Protein AF-A0A661I176-F1 (afdb_monomer_lite)

pLDDT: mean 77.17, std 8.77, range [45.78, 88.31]

Radius of gyration: 14.8 Å; chains: 1; bounding box: 32×13×44 Å

Sequence (63 aa):
MNHTVQVNKNWFTVYSIAFLFGIIWTMIGESDVRLVYITLSFILFLRAGVILEKSSIEAQGEH

Structure (mmCIF, N/CA/C/O backbone):
data_AF-A0A661I176-F1
#
_entry.id   AF-A0A661I176-F1
#
loop_
_atom_site.group_PDB
_atom_site.id
_atom_site.type_symbol
_atom_site.label_atom_id
_atom_site.label_alt_id
_atom_site.label_comp_id
_atom_site.label_asym_id
_atom_site.label_entity_id
_atom_site.label_seq_id
_atom_site.pdbx_PDB_ins_code
_atom_site.Cartn_x
_atom_site.Cartn_y
_atom_site.Cartn_z
_atom_site.occupancy
_atom_site.B_iso_or_equiv
_atom_site.auth_seq_id
_atom_site.auth_comp_id
_atom_site.auth_asym_id
_atom_site.auth_atom_id
_atom_site.pdbx_PDB_model_num
ATOM 1 N N . MET A 1 1 ? -6.420 -1.513 23.039 1.00 55.19 1 MET A N 1
ATOM 2 C CA . MET A 1 1 ? -6.146 -0.980 21.685 1.00 55.19 1 MET A CA 1
ATOM 3 C C . MET A 1 1 ? -6.829 -1.907 20.690 1.00 55.19 1 MET A C 1
ATOM 5 O O . MET A 1 1 ? -6.570 -3.102 20.745 1.00 55.19 1 MET A O 1
ATOM 9 N N . ASN A 1 2 ? -7.786 -1.401 19.908 1.00 68.44 2 ASN A N 1
ATOM 10 C CA . ASN A 1 2 ? -8.724 -2.225 19.139 1.00 68.44 2 ASN A CA 1
ATOM 11 C C . ASN A 1 2 ? -7.978 -3.012 18.036 1.00 68.44 2 ASN A C 1
ATOM 13 O O . ASN A 1 2 ? -7.304 -2.406 17.199 1.00 68.44 2 ASN A O 1
ATOM 17 N N . HIS A 1 3 ? -8.041 -4.350 18.062 1.00 72.75 3 HIS A N 1
ATOM 18 C CA . HIS A 1 3 ? -7.255 -5.245 17.191 1.00 72.75 3 HIS A CA 1
ATOM 19 C C . HIS A 1 3 ? -7.471 -4.931 15.698 1.00 72.75 3 HIS A C 1
ATOM 21 O O . HIS A 1 3 ? -6.535 -4.960 14.901 1.00 72.75 3 HIS A O 1
ATOM 27 N N . THR A 1 4 ? -8.685 -4.513 15.338 1.00 73.19 4 THR A N 1
ATOM 28 C CA . THR A 1 4 ? -9.076 -4.085 13.988 1.00 73.19 4 THR A CA 1
ATOM 29 C C . THR A 1 4 ? -8.293 -2.860 13.504 1.00 73.19 4 THR A C 1
ATOM 31 O O . THR A 1 4 ? -7.813 -2.834 12.373 1.00 73.19 4 THR A O 1
ATOM 34 N N . VAL A 1 5 ? -8.078 -1.869 14.374 1.00 74.31 5 VAL A N 1
ATOM 35 C CA . VAL A 1 5 ? -7.326 -0.646 14.043 1.00 74.31 5 VAL A CA 1
ATOM 36 C C . VAL A 1 5 ? -5.841 -0.961 13.840 1.00 74.31 5 VAL A C 1
ATOM 38 O O . VAL A 1 5 ? -5.209 -0.420 12.935 1.00 74.31 5 VAL A O 1
ATOM 41 N N . GLN A 1 6 ? -5.282 -1.874 14.641 1.00 79.56 6 GLN A N 1
ATOM 42 C CA . GLN A 1 6 ? -3.895 -2.331 14.498 1.00 79.56 6 GLN A CA 1
ATOM 43 C C . GLN A 1 6 ? -3.675 -3.058 13.161 1.00 79.56 6 GLN A C 1
ATOM 45 O O . GLN A 1 6 ? -2.702 -2.786 12.457 1.00 79.56 6 GLN A O 1
ATOM 50 N N . VAL A 1 7 ? -4.595 -3.954 12.789 1.00 83.12 7 VAL A N 1
ATOM 51 C CA . VAL A 1 7 ? -4.543 -4.687 11.516 1.00 83.12 7 VAL A CA 1
ATOM 52 C C . VAL A 1 7 ? -4.648 -3.718 10.337 1.00 83.12 7 VAL A C 1
ATOM 54 O O . VAL A 1 7 ? -3.824 -3.785 9.425 1.00 83.12 7 VAL A O 1
ATOM 57 N N . ASN A 1 8 ? -5.578 -2.760 10.382 1.00 79.69 8 ASN A N 1
ATOM 58 C CA . ASN A 1 8 ? -5.736 -1.753 9.329 1.00 79.69 8 ASN A CA 1
ATOM 59 C C . ASN A 1 8 ? -4.486 -0.873 9.172 1.00 79.69 8 ASN A C 1
ATOM 61 O O . ASN A 1 8 ? -4.067 -0.601 8.045 1.00 79.69 8 ASN A O 1
ATOM 65 N N . LYS A 1 9 ? -3.840 -0.483 10.282 1.00 79.00 9 LYS A N 1
ATOM 66 C CA . LYS A 1 9 ? -2.555 0.238 10.254 1.00 79.00 9 LYS A CA 1
ATOM 67 C C . LYS A 1 9 ? -1.450 -0.579 9.589 1.00 79.00 9 LYS A C 1
ATOM 69 O O . LYS A 1 9 ? -0.725 -0.042 8.757 1.00 79.00 9 LYS A O 1
ATOM 74 N N . ASN A 1 10 ? -1.335 -1.867 9.912 1.00 84.56 10 ASN A N 1
ATOM 75 C CA . ASN A 1 10 ? -0.342 -2.740 9.285 1.00 84.56 10 ASN A CA 1
ATOM 76 C C . ASN A 1 10 ? -0.562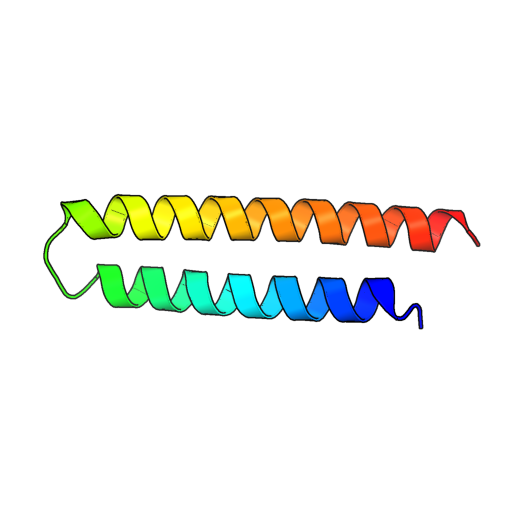 -2.858 7.773 1.00 84.56 10 ASN A C 1
ATOM 78 O O . ASN A 1 10 ? 0.392 -2.715 7.010 1.00 84.56 10 ASN A O 1
ATOM 82 N N . TRP A 1 11 ? -1.805 -3.063 7.331 1.00 80.38 11 TRP A N 1
ATOM 83 C CA . TRP A 1 11 ? -2.128 -3.113 5.904 1.00 80.38 11 TRP A CA 1
ATOM 84 C C . TRP A 1 11 ? -1.790 -1.802 5.194 1.00 80.38 11 TRP A C 1
ATOM 86 O O . TRP A 1 11 ? -1.158 -1.830 4.141 1.00 80.38 11 TRP A O 1
ATOM 96 N N . PHE A 1 12 ? -2.133 -0.657 5.787 1.00 79.94 12 PHE A N 1
ATOM 97 C CA . PHE A 1 12 ? -1.781 0.653 5.241 1.00 79.94 12 PHE A CA 1
ATOM 98 C C . PHE A 1 12 ? -0.263 0.825 5.066 1.00 79.94 12 PHE A C 1
ATOM 100 O O . PHE A 1 12 ? 0.194 1.253 4.003 1.00 79.94 12 PHE A O 1
ATOM 107 N N . THR A 1 13 ? 0.530 0.422 6.062 1.00 86.06 13 THR A N 1
ATOM 108 C CA . THR A 1 13 ? 1.998 0.454 5.982 1.00 86.06 13 THR A CA 1
ATOM 109 C C . THR A 1 13 ? 2.527 -0.442 4.863 1.00 86.06 13 THR A C 1
ATOM 111 O O . THR A 1 13 ? 3.370 -0.006 4.079 1.00 86.06 13 THR A O 1
ATOM 114 N N . VAL A 1 14 ? 2.009 -1.667 4.731 1.00 85.00 14 VAL A N 1
ATOM 115 C CA . VAL A 1 14 ? 2.415 -2.603 3.667 1.00 85.00 14 VAL A CA 1
ATOM 116 C C . VAL A 1 14 ? 2.109 -2.027 2.280 1.00 85.00 14 VAL A C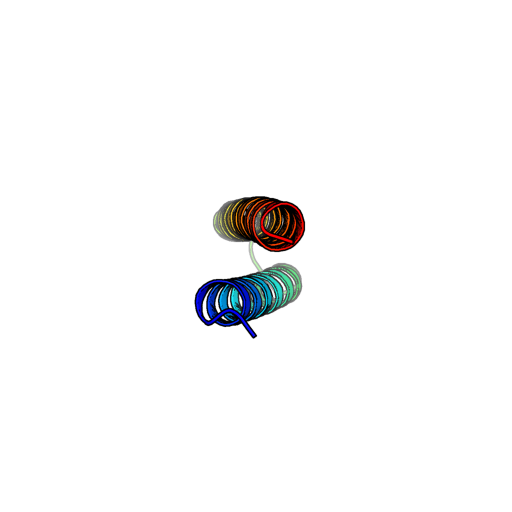 1
ATOM 118 O O . VAL A 1 14 ? 2.987 -2.024 1.417 1.00 85.00 14 VAL A O 1
ATOM 121 N N . TYR A 1 15 ? 0.909 -1.474 2.071 1.00 81.44 15 TYR A N 1
ATOM 122 C CA . TYR A 1 15 ? 0.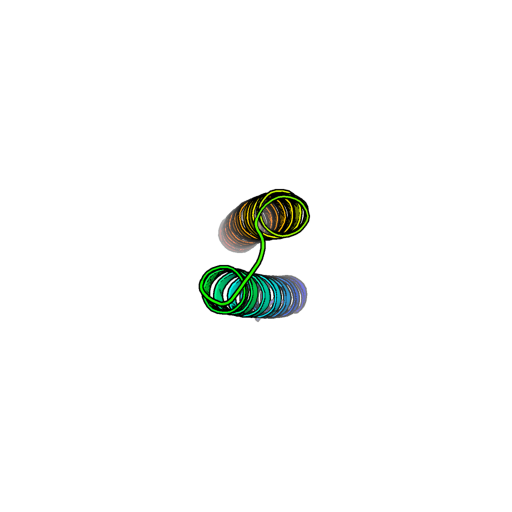546 -0.844 0.795 1.00 81.44 15 TYR A CA 1
ATOM 123 C C . TYR A 1 15 ? 1.388 0.405 0.494 1.00 81.44 15 TYR A C 1
ATOM 125 O O . TYR A 1 15 ? 1.768 0.621 -0.656 1.00 81.44 15 TYR A O 1
ATOM 133 N N . SER A 1 16 ? 1.747 1.186 1.516 1.00 81.69 16 SER A N 1
ATOM 134 C CA . SER A 1 16 ? 2.629 2.355 1.372 1.00 81.69 16 SER A CA 1
ATOM 135 C C . SER A 1 16 ? 4.036 1.962 0.916 1.00 81.69 16 SER A C 1
ATOM 137 O O . SER A 1 16 ? 4.598 2.582 0.012 1.00 81.69 16 SER A O 1
ATOM 139 N N . ILE A 1 17 ? 4.600 0.902 1.504 1.00 88.19 17 ILE A N 1
ATOM 140 C CA . ILE A 1 17 ? 5.921 0.380 1.130 1.00 88.19 17 ILE A CA 1
ATOM 141 C C . ILE A 1 17 ? 5.893 -0.175 -0.299 1.00 88.19 17 ILE A C 1
ATOM 143 O O . ILE A 1 17 ? 6.781 0.138 -1.093 1.00 88.19 17 ILE A O 1
ATOM 147 N N . ALA A 1 18 ? 4.862 -0.949 -0.654 1.00 82.19 18 ALA A N 1
ATOM 148 C CA . ALA A 1 18 ? 4.697 -1.487 -2.004 1.00 82.19 18 ALA A CA 1
ATOM 149 C C . ALA A 1 18 ? 4.584 -0.376 -3.062 1.00 82.19 18 ALA A C 1
ATOM 151 O O . ALA A 1 18 ? 5.170 -0.487 -4.141 1.00 82.19 18 ALA A O 1
ATOM 152 N N . PHE A 1 19 ? 3.891 0.720 -2.737 1.00 81.25 19 PHE A N 1
ATOM 153 C CA . PHE A 1 19 ? 3.782 1.891 -3.602 1.00 81.25 19 PHE A CA 1
ATOM 154 C C . PHE A 1 19 ? 5.131 2.593 -3.806 1.00 81.25 19 PHE A C 1
ATOM 156 O O . PHE A 1 19 ? 5.523 2.829 -4.948 1.00 81.25 19 PHE A O 1
ATOM 163 N N . LEU A 1 20 ? 5.880 2.858 -2.730 1.00 83.62 20 LEU A N 1
ATOM 164 C CA . LEU A 1 20 ? 7.216 3.465 -2.818 1.00 83.62 20 LEU A CA 1
ATOM 165 C C . LEU A 1 20 ? 8.185 2.598 -3.628 1.00 83.62 20 LEU A C 1
ATOM 167 O O . LEU A 1 20 ? 8.914 3.112 -4.478 1.00 83.62 20 LEU A O 1
ATOM 171 N N . PHE A 1 21 ? 8.153 1.281 -3.419 1.00 83.75 21 PHE A N 1
ATOM 172 C CA . PHE A 1 21 ? 8.961 0.347 -4.196 1.00 83.75 21 PHE A CA 1
ATOM 173 C C . PHE A 1 21 ? 8.566 0.358 -5.680 1.00 83.75 21 PHE A C 1
ATOM 175 O O . PHE A 1 21 ? 9.435 0.390 -6.547 1.00 83.75 21 PHE A O 1
ATOM 182 N N . GLY A 1 22 ? 7.263 0.417 -5.979 1.00 78.06 22 GLY A N 1
ATOM 183 C CA . GLY A 1 22 ? 6.742 0.571 -7.338 1.00 78.06 22 GLY A CA 1
ATOM 184 C C . GLY A 1 22 ? 7.197 1.862 -8.025 1.00 78.06 22 GLY A C 1
ATOM 185 O O . GLY A 1 22 ? 7.563 1.825 -9.200 1.00 78.06 22 GLY A O 1
ATOM 186 N N . ILE A 1 23 ? 7.244 2.988 -7.301 1.00 77.94 23 ILE A N 1
ATOM 187 C CA . ILE A 1 23 ? 7.760 4.268 -7.819 1.00 77.94 23 ILE A CA 1
ATOM 188 C C . ILE A 1 23 ? 9.241 4.149 -8.183 1.00 77.94 23 ILE A C 1
ATOM 190 O O . ILE A 1 23 ? 9.624 4.486 -9.303 1.00 77.94 23 ILE A O 1
ATOM 194 N N . ILE A 1 24 ? 10.064 3.642 -7.259 1.00 81.50 24 ILE A N 1
ATOM 195 C CA . ILE A 1 24 ? 11.514 3.495 -7.467 1.00 81.50 24 ILE A CA 1
ATOM 196 C C . ILE A 1 24 ? 11.785 2.543 -8.632 1.00 81.50 24 ILE A C 1
ATOM 198 O O . ILE A 1 24 ? 12.565 2.865 -9.527 1.00 81.50 24 ILE A O 1
ATOM 202 N N . TRP A 1 25 ? 11.092 1.401 -8.658 1.00 76.00 25 TRP A N 1
ATOM 203 C CA . TRP A 1 25 ? 11.190 0.436 -9.746 1.00 76.00 25 TRP A CA 1
ATOM 204 C C . TRP A 1 25 ? 10.875 1.086 -11.090 1.00 76.00 25 TRP A C 1
ATOM 206 O O . TRP A 1 25 ? 11.598 0.862 -12.061 1.00 76.00 25 TRP A O 1
ATOM 216 N N . THR A 1 26 ? 9.856 1.951 -11.135 1.00 71.31 26 THR A N 1
ATOM 217 C CA . THR A 1 26 ? 9.398 2.599 -12.367 1.00 71.31 26 THR A CA 1
ATOM 218 C C . THR A 1 26 ? 10.416 3.560 -12.978 1.00 71.31 26 THR A C 1
ATOM 220 O O . THR A 1 26 ? 10.436 3.707 -14.198 1.00 71.31 26 THR A O 1
ATOM 223 N N . MET A 1 27 ? 11.333 4.121 -12.189 1.00 71.94 27 MET A N 1
ATOM 224 C CA . MET A 1 27 ? 12.389 5.002 -12.707 1.00 71.94 27 MET A CA 1
ATOM 225 C C . MET A 1 27 ? 13.493 4.268 -13.498 1.00 71.94 27 MET A C 1
ATOM 227 O O . MET A 1 27 ? 14.276 4.921 -14.179 1.00 71.94 27 MET A O 1
ATOM 231 N N . ILE A 1 28 ? 13.562 2.928 -13.443 1.00 77.75 28 ILE A N 1
ATOM 232 C CA . ILE A 1 28 ? 14.705 2.132 -13.951 1.00 77.75 28 ILE A CA 1
ATOM 233 C C . ILE A 1 28 ? 14.364 1.287 -15.221 1.00 77.75 28 ILE A C 1
ATOM 235 O O . ILE A 1 28 ? 14.957 0.241 -15.443 1.00 77.75 28 ILE A O 1
ATOM 239 N N . GLY A 1 29 ? 13.378 1.632 -16.070 1.00 62.12 29 GLY A N 1
ATOM 240 C CA . GLY A 1 29 ? 12.976 0.765 -17.216 1.00 62.12 29 GLY A CA 1
ATOM 241 C C . GLY A 1 29 ? 11.620 1.041 -17.906 1.00 62.12 29 GLY A C 1
ATOM 242 O O . GLY A 1 29 ? 10.883 1.930 -17.489 1.00 62.12 29 GLY A O 1
ATOM 243 N N . GLU A 1 30 ? 11.313 0.262 -18.960 1.00 65.12 30 GLU A N 1
ATOM 244 C CA . GLU A 1 30 ? 10.254 0.475 -19.985 1.00 65.12 30 GLU A CA 1
ATOM 245 C C . GLU A 1 30 ? 8.795 0.598 -19.484 1.00 65.12 30 GLU A C 1
ATOM 247 O O . GLU A 1 30 ? 8.362 -0.099 -18.564 1.00 65.12 30 GLU A O 1
ATOM 252 N N . SER A 1 31 ? 8.033 1.485 -20.146 1.00 62.22 31 SER A N 1
ATOM 253 C CA . SER A 1 31 ? 7.020 2.366 -19.534 1.00 62.22 31 SER A CA 1
ATOM 254 C C . SER A 1 31 ? 5.578 1.853 -19.380 1.00 62.22 31 SER A C 1
ATOM 256 O O . SER A 1 31 ? 4.904 2.288 -18.445 1.00 62.22 31 SER A O 1
ATOM 258 N N . ASP A 1 32 ? 5.059 0.957 -20.224 1.00 67.50 32 ASP A N 1
ATOM 259 C CA . ASP A 1 32 ? 3.594 0.751 -20.282 1.00 67.50 32 ASP A CA 1
ATOM 260 C C . ASP A 1 32 ? 3.022 -0.073 -19.115 1.00 67.50 32 ASP A C 1
ATOM 262 O O . ASP A 1 32 ? 2.033 0.306 -18.484 1.00 67.50 32 ASP A O 1
ATOM 266 N N . VAL A 1 33 ? 3.671 -1.182 -18.752 1.00 68.94 33 VAL A N 1
ATOM 267 C CA . VAL A 1 33 ? 3.190 -2.079 -17.678 1.00 68.94 33 VAL A CA 1
ATOM 268 C C . VAL A 1 33 ? 3.371 -1.446 -16.287 1.00 68.94 33 VAL A C 1
ATOM 270 O O . VAL A 1 33 ? 2.671 -1.775 -15.328 1.00 68.94 33 VAL A O 1
ATOM 273 N N . ARG A 1 34 ? 4.296 -0.488 -16.172 1.00 69.19 34 ARG A N 1
ATOM 274 C CA . ARG A 1 34 ? 4.632 0.201 -14.919 1.00 69.19 34 ARG A CA 1
ATOM 275 C C . ARG A 1 34 ? 3.623 1.265 -14.534 1.00 69.19 34 ARG A C 1
ATOM 277 O O . ARG A 1 34 ? 3.312 1.386 -13.351 1.00 69.19 34 ARG A O 1
ATOM 284 N N . LEU A 1 35 ? 3.087 1.995 -15.513 1.00 77.00 35 LEU A N 1
ATOM 285 C CA . LEU A 1 35 ? 2.064 3.004 -15.255 1.00 77.00 35 LEU A CA 1
ATOM 286 C C . LEU A 1 35 ? 0.836 2.354 -14.602 1.00 77.00 35 LEU A C 1
ATOM 288 O O . LEU A 1 35 ? 0.369 2.816 -13.567 1.00 77.00 35 LEU A O 1
ATOM 292 N N . VAL A 1 36 ? 0.406 1.202 -15.131 1.00 81.12 36 VAL A N 1
ATOM 293 C CA . VAL A 1 36 ? -0.687 0.396 -14.566 1.00 81.12 36 VAL A CA 1
ATOM 294 C C . VAL A 1 36 ? -0.367 -0.062 -13.140 1.00 81.12 36 VAL A C 1
ATOM 296 O O . VAL A 1 36 ? -1.215 0.053 -12.254 1.00 81.12 36 VAL A O 1
ATOM 299 N N . TYR A 1 37 ? 0.857 -0.535 -12.888 1.00 80.50 37 TYR A N 1
ATOM 300 C CA . TYR A 1 37 ? 1.279 -0.982 -11.558 1.00 80.50 37 TYR A CA 1
ATOM 301 C C . TYR A 1 37 ? 1.283 0.157 -10.525 1.00 80.50 37 TYR A C 1
ATOM 303 O O . TYR A 1 37 ? 0.771 -0.012 -9.414 1.00 80.50 37 TYR A O 1
ATOM 311 N N . ILE A 1 38 ? 1.814 1.330 -10.886 1.00 80.69 38 ILE A N 1
ATOM 312 C CA . ILE A 1 38 ? 1.792 2.527 -10.034 1.00 80.69 38 ILE A CA 1
ATOM 313 C C . ILE A 1 38 ? 0.361 2.979 -9.776 1.00 80.69 38 ILE A C 1
ATOM 315 O O . ILE A 1 38 ? 0.018 3.251 -8.627 1.00 80.69 38 ILE A O 1
ATOM 319 N N . THR A 1 39 ? -0.483 3.037 -10.807 1.00 84.00 39 THR A N 1
ATOM 320 C CA . THR A 1 39 ? -1.880 3.454 -10.661 1.00 84.00 39 THR A CA 1
ATOM 321 C C . THR A 1 39 ? -2.642 2.507 -9.738 1.00 84.00 39 THR A C 1
ATOM 323 O O . THR A 1 39 ? -3.331 2.969 -8.831 1.00 84.00 39 THR A O 1
ATOM 326 N N . LEU A 1 40 ? -2.474 1.191 -9.890 1.00 83.88 40 LEU A N 1
ATOM 327 C CA . LEU A 1 40 ? -3.082 0.208 -8.990 1.00 83.88 40 LEU A CA 1
ATOM 328 C C . LEU A 1 40 ? -2.565 0.352 -7.555 1.00 83.88 40 LEU A C 1
ATOM 330 O O . LEU A 1 40 ? -3.357 0.365 -6.614 1.00 83.88 40 LEU A O 1
ATOM 334 N N . SER A 1 41 ? -1.254 0.521 -7.384 1.00 80.62 41 SER A N 1
ATOM 335 C CA . SER A 1 41 ? -0.633 0.697 -6.068 1.00 80.62 41 SER A CA 1
ATOM 336 C C . SER A 1 41 ? -1.102 1.989 -5.383 1.00 80.62 41 SER A C 1
ATOM 338 O O . SER A 1 41 ? -1.382 1.984 -4.186 1.00 80.62 41 SER A O 1
ATOM 340 N N . PHE A 1 42 ? -1.278 3.071 -6.144 1.00 83.00 42 PHE A N 1
ATOM 341 C CA . PHE A 1 42 ? -1.828 4.340 -5.667 1.00 83.00 42 PHE A CA 1
ATOM 342 C C . PHE A 1 42 ? -3.300 4.215 -5.252 1.00 83.00 42 PHE A C 1
ATOM 344 O O . PHE A 1 42 ? -3.681 4.677 -4.178 1.00 83.00 42 PHE A O 1
ATOM 351 N N . ILE A 1 43 ? -4.129 3.538 -6.056 1.00 88.31 43 ILE A N 1
ATOM 352 C CA . ILE A 1 43 ? -5.541 3.286 -5.727 1.00 88.31 43 ILE A CA 1
ATOM 353 C C . ILE A 1 43 ? -5.657 2.452 -4.445 1.00 88.31 43 ILE A C 1
ATOM 355 O O . ILE A 1 43 ? -6.481 2.759 -3.582 1.00 88.31 43 ILE A O 1
ATOM 359 N N . LEU A 1 44 ? -4.827 1.416 -4.290 1.00 84.50 44 LEU A N 1
ATOM 360 C CA . LEU A 1 44 ? -4.803 0.587 -3.082 1.00 84.50 44 LEU A CA 1
ATOM 361 C C . LEU A 1 44 ? -4.338 1.375 -1.855 1.00 84.50 44 LEU A C 1
ATOM 363 O O . LEU A 1 44 ? -4.940 1.232 -0.790 1.00 84.50 44 LEU A O 1
ATOM 367 N N . PHE A 1 45 ? -3.335 2.242 -2.008 1.00 82.19 45 PHE A N 1
ATOM 368 C CA . PHE A 1 45 ? -2.884 3.150 -0.954 1.00 82.19 45 PHE A CA 1
ATOM 369 C C . PHE A 1 45 ? -4.003 4.100 -0.503 1.00 82.19 45 PHE A C 1
ATOM 371 O O . PHE A 1 45 ? -4.310 4.161 0.689 1.00 82.19 45 PHE A O 1
ATOM 378 N N . LEU A 1 46 ? -4.677 4.773 -1.443 1.00 86.62 46 LEU A N 1
ATOM 379 C CA . LEU A 1 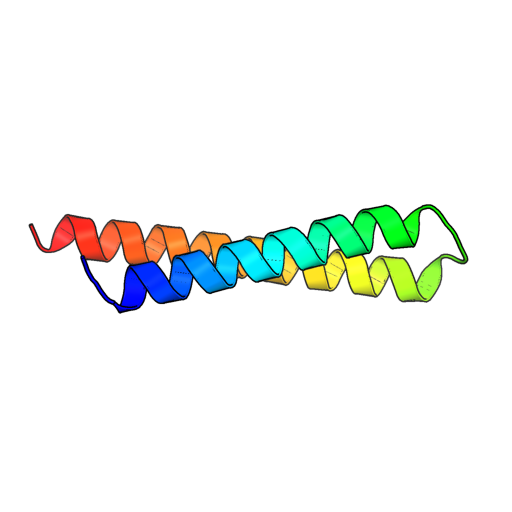46 ? -5.809 5.652 -1.135 1.00 86.62 46 LEU A CA 1
ATOM 380 C C . LEU A 1 46 ? -6.950 4.887 -0.455 1.00 86.62 46 LEU A C 1
ATOM 382 O O . LEU A 1 46 ? -7.492 5.341 0.552 1.00 86.62 46 LEU A O 1
ATOM 386 N N . ARG A 1 47 ? -7.290 3.697 -0.963 1.00 85.94 47 ARG A N 1
ATOM 387 C CA . ARG A 1 47 ? -8.330 2.844 -0.374 1.00 85.94 47 ARG A CA 1
ATOM 388 C C . ARG A 1 47 ? -7.982 2.441 1.059 1.00 85.94 47 ARG A C 1
ATOM 390 O O . ARG A 1 47 ? -8.848 2.503 1.929 1.00 85.94 47 ARG A O 1
ATOM 397 N N . ALA A 1 48 ? -6.740 2.032 1.306 1.00 82.19 48 ALA A N 1
ATOM 398 C CA . ALA A 1 48 ? -6.274 1.670 2.639 1.00 82.19 48 ALA A CA 1
ATOM 399 C C . ALA A 1 48 ? -6.299 2.875 3.595 1.00 82.19 48 ALA A C 1
ATOM 401 O O . ALA A 1 48 ? -6.704 2.715 4.745 1.00 82.19 48 ALA A O 1
ATOM 402 N N . GLY A 1 49 ? -5.951 4.072 3.110 1.00 81.25 49 GLY A N 1
ATOM 403 C CA . GLY A 1 49 ? -6.051 5.321 3.871 1.00 81.25 49 GLY A CA 1
ATOM 404 C C . GLY A 1 49 ? -7.486 5.633 4.297 1.00 81.25 49 GLY A C 1
ATOM 405 O O . GLY A 1 49 ? -7.743 5.813 5.483 1.00 81.25 49 GLY A O 1
ATOM 406 N N . VAL A 1 50 ? -8.443 5.579 3.364 1.00 87.50 50 VAL A N 1
ATOM 407 C CA . VAL A 1 50 ? -9.870 5.824 3.660 1.00 87.50 50 VAL A CA 1
ATOM 408 C C . VAL A 1 50 ? -10.431 4.808 4.661 1.00 87.50 50 VAL A C 1
ATOM 410 O O . VAL A 1 50 ? -11.197 5.177 5.551 1.00 87.50 50 VAL A O 1
ATOM 413 N N . ILE A 1 51 ? -10.068 3.525 4.539 1.00 84.88 51 ILE A N 1
ATOM 414 C CA . ILE A 1 51 ? -10.488 2.485 5.497 1.00 84.88 51 ILE A CA 1
ATOM 415 C C . ILE A 1 51 ? -9.903 2.768 6.882 1.00 84.88 51 ILE A C 1
ATOM 417 O O . ILE A 1 51 ? -10.610 2.653 7.884 1.00 84.88 51 ILE A O 1
ATOM 421 N N . LEU A 1 52 ? -8.627 3.155 6.942 1.00 83.19 52 LEU A N 1
ATOM 422 C CA . LEU A 1 52 ? -7.960 3.476 8.193 1.00 83.19 52 LEU A CA 1
ATOM 423 C C . LEU A 1 52 ? -8.612 4.687 8.874 1.00 83.19 52 LEU A C 1
ATOM 425 O O . LEU A 1 52 ? -8.953 4.589 10.053 1.00 83.19 52 LEU A O 1
ATOM 429 N N . GLU A 1 53 ? -8.848 5.778 8.142 1.00 82.75 53 GLU A N 1
ATOM 430 C CA . GLU A 1 53 ? -9.520 6.974 8.665 1.00 82.75 53 GLU A CA 1
ATOM 431 C C . GLU A 1 53 ? -10.931 6.660 9.169 1.00 82.75 53 GLU A C 1
ATOM 433 O O . GLU A 1 53 ? -11.252 6.996 10.308 1.00 82.75 53 GLU A O 1
ATOM 438 N N . LYS A 1 54 ? -11.745 5.934 8.390 1.00 82.62 54 LYS A N 1
ATOM 439 C CA . LYS A 1 54 ? -13.080 5.498 8.834 1.00 82.62 54 LYS A CA 1
ATOM 440 C C . LYS A 1 54 ? -13.022 4.665 10.112 1.00 82.62 54 LYS A C 1
ATOM 442 O O . LYS A 1 54 ? -13.743 4.964 11.057 1.00 82.62 54 LYS A O 1
ATOM 447 N N . SER A 1 55 ? -12.116 3.687 10.180 1.00 77.94 55 SER A N 1
ATOM 448 C CA . SER A 1 55 ? -11.956 2.854 11.380 1.00 77.94 55 SER A CA 1
ATOM 449 C C . SER A 1 55 ? -11.454 3.640 12.596 1.00 77.94 55 SER A C 1
ATOM 451 O O . SER A 1 55 ? -11.760 3.284 13.732 1.00 77.94 55 SER A O 1
ATOM 453 N N . SER A 1 56 ? -10.701 4.722 12.376 1.00 76.25 56 SER A N 1
ATOM 454 C CA . SER A 1 56 ? -10.270 5.625 13.443 1.00 76.25 56 SER A CA 1
ATOM 455 C C . SER A 1 56 ? -11.425 6.480 13.964 1.00 76.25 56 SER A C 1
ATOM 457 O O . SER A 1 56 ? -11.505 6.698 15.168 1.00 76.25 56 SER A O 1
ATOM 459 N N . ILE A 1 57 ? -12.311 6.948 13.078 1.00 79.88 57 ILE A N 1
ATOM 460 C CA . ILE A 1 57 ? -13.502 7.731 13.440 1.00 79.88 57 ILE A CA 1
ATOM 461 C C . ILE A 1 57 ? -14.509 6.856 14.197 1.00 79.88 57 ILE A C 1
ATOM 463 O O . ILE A 1 57 ? -14.998 7.264 15.246 1.00 79.88 57 ILE A O 1
ATOM 467 N N . GLU A 1 58 ? -14.770 5.634 13.724 1.00 75.06 58 GLU A N 1
ATOM 468 C CA . GLU A 1 58 ? -15.632 4.663 14.419 1.00 75.06 58 GLU A CA 1
ATOM 469 C C . GLU A 1 58 ? -15.091 4.331 15.817 1.00 75.06 58 GLU A C 1
ATOM 471 O O . GLU A 1 58 ? -15.837 4.3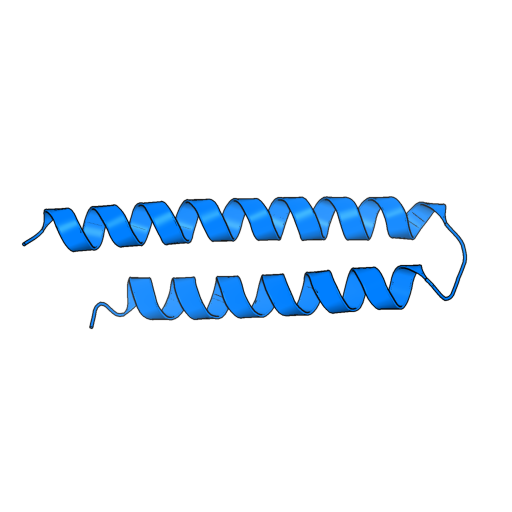57 16.790 1.00 75.06 58 GLU A O 1
ATOM 476 N N . ALA A 1 59 ? -13.777 4.119 15.949 1.00 69.12 59 ALA A N 1
ATOM 477 C CA . ALA A 1 59 ? -13.149 3.863 17.244 1.00 69.12 59 ALA A CA 1
ATOM 478 C C . ALA A 1 59 ? -13.144 5.079 18.195 1.00 69.12 59 ALA A C 1
ATOM 480 O O . ALA A 1 59 ? -12.966 4.897 19.398 1.00 69.12 59 ALA A O 1
ATOM 481 N N . GLN A 1 60 ? -13.297 6.305 17.681 1.00 66.06 60 GLN A N 1
ATOM 482 C CA . GLN A 1 60 ? -13.406 7.529 18.487 1.00 66.06 60 GLN A CA 1
ATOM 483 C C . GLN A 1 60 ? -14.852 7.861 18.877 1.00 66.06 60 GLN A C 1
ATOM 485 O O . GLN A 1 60 ? -15.052 8.496 19.905 1.00 66.06 60 GLN A O 1
ATOM 490 N N . GLY A 1 61 ? -15.843 7.444 18.083 1.00 59.97 61 GLY A N 1
ATOM 491 C CA . GLY A 1 61 ? -17.268 7.647 18.372 1.00 59.97 61 GLY A CA 1
ATOM 492 C C . GLY A 1 61 ? -17.865 6.669 19.393 1.00 59.97 61 GLY A C 1
ATOM 493 O O . GLY A 1 61 ? -18.963 6.913 19.881 1.00 59.97 61 GLY A O 1
ATOM 494 N N . GLU A 1 62 ? -17.159 5.584 19.730 1.00 55.81 62 GLU A N 1
ATOM 495 C CA . GLU A 1 62 ? -17.529 4.645 20.807 1.00 55.81 62 GLU A CA 1
ATOM 496 C C . GLU A 1 62 ? -17.004 5.054 22.205 1.00 55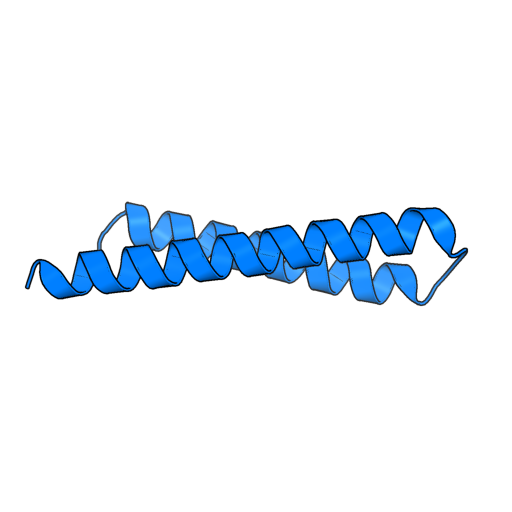.81 62 GLU A C 1
ATOM 498 O O . GLU A 1 62 ? -17.049 4.246 23.135 1.00 55.81 62 GLU A O 1
ATOM 503 N N . HIS A 1 63 ? -16.510 6.288 22.370 1.00 45.78 63 HIS A N 1
ATOM 504 C CA . HIS A 1 63 ? -16.038 6.839 23.647 1.00 45.78 63 HIS A CA 1
ATOM 505 C C . HIS A 1 63 ? -16.918 7.972 24.178 1.00 45.78 63 HIS A C 1
ATOM 507 O O . HIS A 1 63 ? -17.268 8.878 23.390 1.00 45.78 63 HIS A O 1
#

Foldseek 3Di:
DDVVLVVLVVQLVVLVVQLVVLVVVCVPDDHDVSVVSNVVSVVSNVVSVVVNVVVVVVVVVVD

Secondary structure (DSSP, 8-state):
--HHHHHHHHHHHHHHHHHHHHHHHHTTS-SHHHHHHHHHHHHHHHHHHHHHHHHHHHHHHT-